Protein AF-A0A060C9B6-F1 (afdb_monomer)

Sequence (161 aa):
ALRENCPEARIVWAVHPAFSPVLPGKPYIDDVVYIDKKRLSSLTYWRELRRILYGYHFDLCLDLQGLAKSAVVAFNSGAEEKYGYWEMREGSFLISKGLAGPNKHGHVIERYLDTVRCLGGIVDAVEFPLPILTGKGTGIMDVWLLTDLSVIIWRWFRERA

Solvent-accessible surface area (backbone atoms only — not comparable to full-atom values): 9236 Å² total; per-residue (Å²): 79,70,48,76,70,36,75,82,41,51,31,33,39,37,29,34,70,92,55,54,75,62,51,52,41,72,91,70,32,76,47,76,44,76,46,62,76,84,46,71,85,37,68,70,47,47,54,50,47,25,60,64,34,45,76,68,60,27,46,36,25,41,31,70,60,23,29,47,73,38,28,53,52,54,62,30,30,61,31,76,42,41,30,18,29,52,76,44,33,75,66,12,52,82,62,23,50,50,35,74,34,97,35,62,90,53,56,68,69,48,26,54,51,20,37,44,44,71,72,73,40,70,76,91,69,92,81,80,66,61,53,86,77,89,68,97,72,90,73,82,80,64,89,68,66,84,78,60,53,44,31,43,37,31,26,70,81,65,79,85,124

Mean predicted aligned error: 6.97 Å

Nearest PDB structures (foldseek):
  8h2a-assembly1_B  TM=5.514E-01  e=2.347E+00  Formosa agariphila
  5jpi-assembly1_C  TM=5.128E-01  e=3.275E+00  Cryptosporidium parvum

Radius of gyration: 15.56 Å; Cα contacts (8 Å, |Δi|>4): 289; chains: 1; bounding box: 36×34×48 Å

Organism: NCBI:txid159268

Structure (mmCIF, N/CA/C/O backbone):
data_AF-A0A060C9B6-F1
#
_entry.id   AF-A0A060C9B6-F1
#
loop_
_atom_site.group_PDB
_atom_site.id
_atom_site.type_symbol
_atom_site.label_atom_id
_atom_site.label_alt_id
_atom_site.label_comp_id
_atom_site.label_asym_id
_atom_site.label_entity_id
_atom_site.label_seq_id
_atom_site.pdbx_PDB_ins_code
_atom_site.Cartn_x
_atom_site.Cartn_y
_atom_site.Cartn_z
_atom_site.occupancy
_atom_site.B_iso_or_equiv
_atom_site.auth_seq_id
_atom_site.auth_comp_id
_atom_site.auth_asym_id
_atom_site.auth_atom_id
_atom_site.pdbx_PDB_model_num
ATOM 1 N N . ALA A 1 1 ? -13.708 -4.622 -5.221 1.00 88.94 1 ALA A N 1
ATOM 2 C CA . ALA A 1 1 ? -13.307 -5.123 -3.884 1.00 88.94 1 ALA A CA 1
ATOM 3 C C . ALA A 1 1 ? -13.283 -4.057 -2.771 1.00 88.94 1 ALA A C 1
ATOM 5 O O . ALA A 1 1 ? -14.252 -3.990 -2.030 1.00 88.94 1 ALA A O 1
ATOM 6 N N . LEU A 1 2 ? -12.236 -3.226 -2.588 1.00 89.56 2 LEU A N 1
ATOM 7 C CA . LEU A 1 2 ? -12.172 -2.299 -1.426 1.00 89.56 2 LEU A CA 1
ATOM 8 C C . LEU A 1 2 ? -13.363 -1.332 -1.365 1.00 89.56 2 LEU A C 1
ATOM 10 O O . LEU A 1 2 ? -14.022 -1.235 -0.336 1.00 89.56 2 LEU A O 1
ATOM 14 N N . ARG A 1 3 ? -13.672 -0.669 -2.487 1.00 89.94 3 ARG A N 1
ATOM 15 C CA . ARG A 1 3 ? -14.809 0.256 -2.567 1.00 89.94 3 ARG A CA 1
ATOM 16 C C . ARG A 1 3 ? -16.159 -0.435 -2.340 1.00 89.94 3 ARG A C 1
ATOM 18 O O . ARG A 1 3 ? -17.021 0.154 -1.709 1.00 89.94 3 ARG A O 1
ATOM 25 N N . GLU A 1 4 ? -16.336 -1.666 -2.819 1.00 90.81 4 GLU A N 1
ATOM 26 C CA . GLU A 1 4 ? -17.568 -2.447 -2.594 1.00 90.81 4 GLU A CA 1
ATOM 27 C C . GLU A 1 4 ? -17.763 -2.793 -1.117 1.00 90.81 4 GLU A C 1
ATOM 29 O O . GLU A 1 4 ? -18.856 -2.632 -0.586 1.00 90.81 4 GLU A O 1
ATOM 34 N N . ASN A 1 5 ? -16.702 -3.247 -0.444 1.00 90.56 5 ASN A N 1
ATOM 35 C CA . ASN A 1 5 ? -16.776 -3.624 0.969 1.00 90.56 5 ASN A CA 1
ATOM 36 C C . ASN A 1 5 ? -16.916 -2.401 1.878 1.00 90.56 5 ASN A C 1
ATOM 38 O O . ASN A 1 5 ? -17.427 -2.508 2.993 1.00 90.56 5 ASN A O 1
ATOM 42 N N . CYS A 1 6 ? -16.413 -1.247 1.432 1.00 90.25 6 CYS A N 1
ATOM 43 C CA . CYS A 1 6 ? -16.332 -0.036 2.237 1.00 90.25 6 CYS A CA 1
ATOM 44 C C . CYS A 1 6 ? -16.646 1.204 1.384 1.00 90.25 6 CYS A C 1
ATOM 46 O O . CYS A 1 6 ? -15.733 1.959 1.043 1.00 90.25 6 CYS A O 1
ATOM 48 N N . PRO A 1 7 ? -17.922 1.452 1.037 1.00 90.75 7 PRO A N 1
ATOM 49 C CA . PRO A 1 7 ? -18.298 2.547 0.141 1.00 90.75 7 PRO A CA 1
ATOM 50 C C . PRO A 1 7 ? -17.887 3.935 0.639 1.00 90.75 7 PRO A C 1
ATOM 52 O O . PRO A 1 7 ? -17.507 4.773 -0.171 1.00 90.75 7 PRO A O 1
ATOM 55 N N . GLU A 1 8 ? -17.859 4.138 1.958 1.00 88.81 8 GLU A N 1
ATOM 56 C CA . GLU A 1 8 ? -17.508 5.413 2.607 1.00 88.81 8 GLU A CA 1
ATOM 57 C C . GLU A 1 8 ? -16.010 5.556 2.922 1.00 88.81 8 GLU A C 1
ATOM 59 O O . GLU A 1 8 ? -15.562 6.565 3.464 1.00 88.81 8 GLU A O 1
ATOM 64 N N . ALA A 1 9 ? -15.206 4.537 2.615 1.00 89.06 9 ALA A N 1
ATOM 65 C CA . ALA A 1 9 ? -13.767 4.560 2.827 1.00 89.06 9 ALA A CA 1
ATOM 66 C C . ALA A 1 9 ? -13.093 5.737 2.119 1.00 89.06 9 ALA A C 1
ATOM 68 O O . ALA A 1 9 ? -13.383 6.004 0.956 1.00 89.06 9 ALA A O 1
ATOM 69 N N . ARG A 1 10 ? -12.083 6.347 2.744 1.00 92.06 10 ARG A N 1
ATOM 70 C CA . ARG A 1 10 ? -11.140 7.178 1.985 1.00 92.06 10 ARG A CA 1
ATOM 71 C C . ARG A 1 10 ? -9.990 6.309 1.490 1.00 92.06 10 ARG A C 1
ATOM 73 O O . ARG A 1 10 ? -9.187 5.838 2.299 1.00 92.06 10 ARG A O 1
ATOM 80 N N . ILE A 1 11 ? -9.917 6.099 0.179 1.00 92.94 11 ILE A N 1
ATOM 81 C CA . ILE A 1 11 ? -8.905 5.267 -0.479 1.00 92.94 11 ILE A CA 1
ATOM 82 C C . ILE A 1 11 ? -7.862 6.177 -1.121 1.00 92.94 11 ILE A C 1
ATOM 84 O O . ILE A 1 11 ? -8.158 6.936 -2.044 1.00 92.94 11 ILE A O 1
ATOM 88 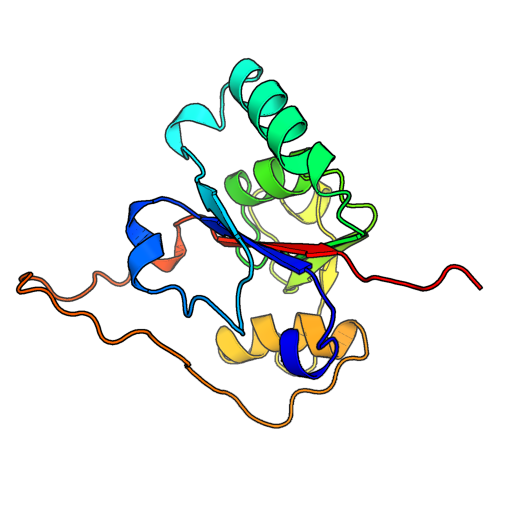N N . VAL A 1 12 ? -6.625 6.076 -0.641 1.00 94.38 12 VAL A N 1
ATOM 89 C CA . VAL A 1 12 ? -5.497 6.880 -1.107 1.00 94.38 12 VAL A CA 1
ATOM 90 C C . VAL A 1 12 ? -4.448 5.968 -1.714 1.00 94.38 12 VAL A C 1
ATOM 92 O O . VAL A 1 12 ? -3.997 5.011 -1.087 1.00 94.38 12 VAL A O 1
ATOM 95 N N . TRP A 1 13 ? -4.026 6.271 -2.935 1.00 94.00 13 TRP A N 1
ATOM 96 C CA . TRP A 1 13 ? -3.032 5.463 -3.628 1.00 94.00 13 TRP A CA 1
ATOM 97 C C . TRP A 1 13 ? -1.681 6.173 -3.663 1.00 94.00 13 TRP A C 1
ATOM 99 O O . TRP A 1 13 ? -1.538 7.232 -4.273 1.00 94.00 13 TRP A O 1
ATOM 109 N N . ALA A 1 14 ? -0.664 5.583 -3.036 1.00 93.19 14 ALA A N 1
ATOM 110 C CA . ALA A 1 14 ? 0.709 6.055 -3.137 1.00 93.19 14 ALA A CA 1
ATOM 111 C C . ALA A 1 14 ? 1.390 5.426 -4.362 1.00 93.19 14 ALA A C 1
ATOM 113 O O . ALA A 1 14 ? 1.538 4.203 -4.439 1.00 93.19 14 ALA A O 1
ATOM 114 N N . VAL A 1 15 ? 1.780 6.258 -5.333 1.00 90.62 15 VAL A N 1
ATOM 115 C CA . VAL A 1 15 ? 2.257 5.808 -6.650 1.00 90.62 15 VAL A CA 1
ATOM 116 C C . VAL A 1 15 ? 3.422 6.643 -7.166 1.00 90.62 15 VAL A C 1
ATOM 118 O O . VAL A 1 15 ? 3.546 7.829 -6.864 1.00 90.62 15 VAL A O 1
ATOM 121 N N . HIS A 1 16 ? 4.259 6.061 -8.018 1.00 88.44 16 HIS A N 1
ATOM 122 C CA . HIS A 1 16 ? 5.181 6.849 -8.832 1.00 88.44 16 HIS A CA 1
ATOM 123 C C . HIS A 1 16 ? 4.420 7.621 -9.941 1.00 88.44 16 HIS A C 1
ATOM 125 O O . HIS A 1 16 ? 3.582 7.016 -10.613 1.00 88.44 16 HIS A O 1
ATOM 131 N N . PRO A 1 17 ? 4.726 8.912 -10.211 1.00 87.12 17 PRO A N 1
ATOM 132 C CA . PRO A 1 17 ? 3.975 9.745 -11.164 1.00 87.12 17 PRO A CA 1
ATOM 133 C C . PRO A 1 17 ? 3.758 9.138 -12.554 1.00 87.12 17 PRO A C 1
ATOM 135 O O . PRO A 1 17 ? 2.704 9.326 -13.145 1.00 87.12 17 PRO A O 1
ATOM 138 N N . ALA A 1 18 ? 4.722 8.364 -13.062 1.00 84.12 18 ALA A N 1
ATOM 139 C CA . ALA A 1 18 ? 4.616 7.703 -14.369 1.00 84.12 18 ALA A CA 1
ATOM 140 C C . ALA A 1 18 ? 3.422 6.731 -14.500 1.00 84.12 18 ALA A C 1
ATOM 142 O O . ALA A 1 18 ? 3.017 6.422 -15.614 1.00 84.12 18 ALA A O 1
ATOM 143 N N . PHE A 1 19 ? 2.856 6.266 -13.383 1.00 82.19 19 PHE A N 1
ATOM 144 C CA . PHE A 1 19 ? 1.749 5.302 -13.346 1.00 82.19 19 PHE A CA 1
ATOM 145 C C . PHE A 1 19 ? 0.418 5.933 -12.955 1.00 82.19 19 PHE A C 1
ATOM 147 O O . PHE A 1 19 ? -0.603 5.255 -12.937 1.00 82.19 19 PHE A O 1
ATOM 154 N N . SER A 1 20 ? 0.396 7.230 -12.653 1.00 83.69 20 SER A N 1
ATOM 155 C CA . SER A 1 20 ? -0.857 7.917 -12.355 1.00 83.69 20 SER A CA 1
ATOM 156 C C . SER A 1 20 ? -1.882 7.878 -13.496 1.00 83.69 20 SER A C 1
ATOM 158 O O . SER A 1 20 ? -3.065 7.763 -13.176 1.00 83.69 20 SER A O 1
ATOM 160 N N . PRO A 1 21 ? -1.500 7.877 -14.798 1.00 86.75 21 PRO A N 1
ATOM 161 C CA . PRO A 1 21 ? -2.482 7.872 -15.881 1.00 86.75 21 PRO A CA 1
ATOM 162 C C . PRO A 1 21 ? -3.337 6.607 -15.962 1.00 86.75 21 PRO A C 1
ATOM 164 O O . PRO A 1 21 ? -4.404 6.661 -16.557 1.00 86.75 21 PRO A O 1
ATOM 167 N N . VAL A 1 22 ? -2.890 5.480 -15.394 1.00 84.38 22 VAL A N 1
ATOM 168 C CA . VAL A 1 22 ? -3.646 4.214 -15.417 1.00 84.38 22 VAL A CA 1
ATOM 169 C C . VAL A 1 22 ? -4.550 4.031 -14.194 1.00 84.38 22 VAL A C 1
ATOM 171 O O . VAL A 1 22 ? -5.271 3.039 -14.115 1.00 84.38 22 VAL A O 1
ATOM 174 N N . LEU A 1 23 ? -4.520 4.961 -13.232 1.00 85.56 23 LEU A N 1
ATOM 175 C CA . LEU A 1 23 ? -5.328 4.863 -12.020 1.00 85.56 23 LEU A CA 1
ATOM 176 C C . LEU A 1 23 ? -6.802 5.235 -12.300 1.00 85.56 23 LEU A C 1
ATOM 178 O O . LEU A 1 23 ? -7.049 6.284 -12.893 1.00 85.56 23 LEU A O 1
ATOM 182 N N . PRO A 1 24 ? -7.789 4.445 -11.826 1.00 83.69 24 PRO A N 1
ATOM 183 C CA . PRO A 1 24 ? -9.219 4.626 -12.138 1.00 83.69 24 PRO A CA 1
ATOM 184 C C . PRO A 1 24 ? -9.903 5.933 -11.696 1.00 83.69 24 PRO A C 1
ATOM 186 O O . PRO A 1 24 ? -11.070 6.139 -12.017 1.00 83.69 24 PRO A O 1
ATOM 189 N N . GLY A 1 25 ? -9.250 6.804 -10.922 1.00 87.81 25 GLY A N 1
ATOM 190 C CA . GLY A 1 25 ? -9.905 7.964 -10.301 1.00 87.81 25 GLY A CA 1
ATOM 191 C C . GLY A 1 25 ? -11.129 7.590 -9.443 1.00 87.81 25 GLY A C 1
ATOM 192 O O . GLY A 1 25 ? -11.247 6.464 -8.950 1.00 87.81 25 GLY A O 1
ATOM 193 N N . LYS A 1 26 ? -12.053 8.540 -9.248 1.00 89.06 26 LYS A N 1
ATOM 194 C CA . LYS A 1 26 ? -13.304 8.309 -8.503 1.00 89.06 26 LYS A CA 1
ATOM 195 C C . LYS A 1 26 ? -14.282 7.433 -9.309 1.00 89.06 26 LYS A C 1
ATOM 197 O O . LYS A 1 26 ? -14.389 7.638 -10.516 1.00 89.06 26 LYS A O 1
ATOM 202 N N . PRO A 1 27 ? -15.036 6.516 -8.664 1.00 90.44 27 PRO A N 1
ATOM 203 C CA . PRO A 1 27 ? -15.168 6.338 -7.211 1.00 90.44 27 PRO A CA 1
ATOM 204 C C . PRO A 1 27 ? -14.114 5.413 -6.572 1.00 90.44 27 PRO A C 1
ATOM 206 O O . PRO A 1 27 ? -14.118 5.236 -5.360 1.00 90.44 27 PRO A O 1
ATOM 209 N N . TYR A 1 28 ? -13.212 4.800 -7.336 1.00 89.00 28 TYR A N 1
ATOM 210 C CA . TYR A 1 28 ? -12.317 3.755 -6.820 1.00 89.00 28 TYR A CA 1
ATOM 211 C C . TYR A 1 28 ? -11.159 4.294 -5.969 1.00 89.00 28 TYR A C 1
ATOM 213 O O . TYR A 1 28 ? -10.756 3.642 -5.009 1.00 89.00 28 TYR A O 1
ATOM 221 N N . ILE A 1 29 ? -10.635 5.473 -6.311 1.00 90.81 29 ILE A N 1
ATOM 222 C CA . ILE A 1 29 ? -9.542 6.157 -5.612 1.00 90.81 29 ILE A CA 1
ATOM 223 C C . ILE A 1 29 ? -9.970 7.602 -5.345 1.00 90.81 29 ILE A C 1
ATOM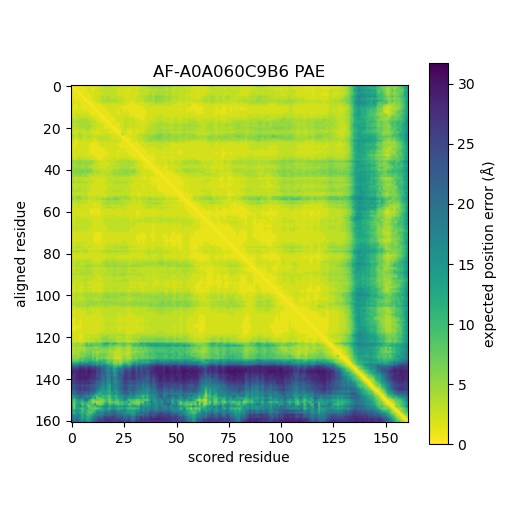 225 O O . ILE A 1 29 ? -10.391 8.307 -6.263 1.00 90.81 29 ILE A O 1
ATOM 229 N N . ASP A 1 30 ? -9.848 8.042 -4.094 1.00 93.06 30 ASP A N 1
ATOM 230 C CA . ASP A 1 30 ? -10.205 9.401 -3.679 1.00 93.06 30 ASP A CA 1
ATOM 231 C C . ASP A 1 30 ? -9.048 10.377 -3.875 1.00 93.06 30 ASP A C 1
ATOM 233 O O . ASP A 1 30 ? -9.261 11.486 -4.364 1.00 93.06 30 ASP A O 1
ATOM 237 N N . ASP A 1 31 ? -7.830 9.945 -3.533 1.00 93.06 31 ASP A N 1
ATOM 238 C CA . ASP A 1 31 ? -6.616 10.751 -3.633 1.00 93.06 31 ASP A CA 1
ATOM 239 C C . ASP A 1 31 ? -5.415 9.926 -4.107 1.00 93.06 31 ASP A C 1
ATOM 241 O O . ASP A 1 31 ? -5.326 8.713 -3.900 1.00 93.06 31 ASP A O 1
ATOM 245 N N . VAL A 1 32 ? -4.438 10.614 -4.695 1.00 92.94 32 VAL A N 1
ATOM 246 C CA . VAL A 1 32 ? -3.162 10.028 -5.115 1.00 92.94 32 VAL A CA 1
ATOM 247 C C . VAL A 1 32 ? -2.023 10.771 -4.430 1.00 92.94 32 VAL A C 1
ATOM 249 O O . VAL A 1 32 ? -1.946 11.998 -4.488 1.00 92.94 32 VAL A O 1
ATOM 252 N N . VAL A 1 33 ? -1.113 10.028 -3.802 1.00 93.25 33 VAL A N 1
ATOM 253 C CA . VAL A 1 33 ? 0.127 10.569 -3.234 1.00 93.25 33 VAL A CA 1
ATOM 254 C C . VAL A 1 33 ? 1.292 10.157 -4.120 1.00 93.25 33 VAL A C 1
ATOM 256 O O . VAL A 1 33 ? 1.561 8.974 -4.316 1.00 93.25 33 VAL A O 1
ATOM 259 N N . TYR A 1 34 ? 2.012 11.139 -4.650 1.00 93.00 34 TYR A N 1
ATOM 260 C CA . TYR A 1 34 ? 3.151 10.871 -5.516 1.00 93.00 34 TYR A CA 1
ATOM 261 C C . TYR A 1 34 ? 4.416 10.556 -4.725 1.00 93.00 34 TYR A C 1
ATOM 263 O O . TYR A 1 34 ? 4.841 11.328 -3.864 1.00 93.00 34 TYR A O 1
ATOM 271 N N . ILE A 1 35 ? 5.041 9.428 -5.059 1.00 92.00 35 ILE A N 1
ATOM 272 C CA . ILE A 1 35 ? 6.268 8.951 -4.426 1.00 92.00 35 ILE A CA 1
ATOM 273 C C . ILE A 1 35 ? 7.459 9.155 -5.360 1.00 92.00 35 ILE A C 1
ATOM 275 O O . ILE A 1 35 ? 7.521 8.606 -6.464 1.00 92.00 35 ILE A O 1
ATOM 279 N N . ASP A 1 36 ? 8.452 9.896 -4.878 1.00 91.12 36 ASP A N 1
ATOM 280 C CA . ASP A 1 36 ? 9.762 9.995 -5.503 1.00 91.12 36 ASP A CA 1
ATOM 281 C C . ASP A 1 36 ? 10.630 8.819 -5.046 1.00 91.12 36 ASP A C 1
ATOM 283 O O . ASP A 1 36 ? 11.277 8.833 -3.993 1.00 91.12 36 ASP A O 1
ATOM 287 N N . LYS A 1 37 ? 10.660 7.777 -5.881 1.00 86.25 37 LYS A N 1
ATOM 288 C CA . LYS A 1 37 ? 11.396 6.542 -5.597 1.00 86.25 37 LYS A CA 1
ATOM 289 C C . LYS A 1 37 ? 12.902 6.749 -5.415 1.00 86.25 37 LYS A C 1
ATOM 291 O O . LYS A 1 37 ? 13.532 5.947 -4.729 1.00 86.25 37 LYS A O 1
ATOM 296 N N . LYS A 1 38 ? 13.489 7.802 -6.002 1.00 89.06 38 LYS A N 1
ATOM 297 C CA . LYS A 1 38 ? 14.928 8.101 -5.884 1.00 89.06 38 LYS A CA 1
ATOM 298 C C . LYS A 1 38 ? 15.265 8.706 -4.525 1.00 89.06 38 LYS A C 1
ATOM 300 O O . LYS A 1 38 ? 16.380 8.539 -4.042 1.00 89.06 38 LYS A O 1
ATOM 305 N N . ARG A 1 39 ? 14.299 9.382 -3.900 1.00 93.38 39 ARG A N 1
ATOM 306 C CA . ARG A 1 39 ? 14.459 10.026 -2.591 1.00 93.38 39 ARG A CA 1
ATOM 307 C C . ARG A 1 39 ? 14.141 9.096 -1.419 1.00 93.38 39 ARG A C 1
ATOM 309 O O . ARG A 1 39 ? 14.371 9.487 -0.280 1.00 93.38 39 ARG A O 1
ATOM 316 N N . LEU A 1 40 ? 13.684 7.862 -1.654 1.00 90.75 40 LEU A N 1
ATOM 317 C CA . LEU A 1 40 ? 13.341 6.904 -0.588 1.00 90.75 40 LEU A CA 1
ATOM 318 C C . LEU A 1 40 ? 14.519 6.468 0.293 1.00 90.75 40 LEU A C 1
ATOM 320 O O . LEU A 1 40 ? 14.285 5.937 1.370 1.00 90.75 40 LEU A O 1
ATOM 324 N N . SER A 1 41 ? 15.769 6.706 -0.101 1.00 90.94 41 SER A N 1
ATOM 325 C CA . SER A 1 41 ? 16.933 6.513 0.778 1.00 90.94 41 SER A CA 1
ATOM 326 C C . SER A 1 41 ? 17.207 7.711 1.702 1.00 90.94 41 SER A C 1
ATOM 328 O O . SER A 1 41 ? 18.045 7.623 2.595 1.00 90.94 41 SER A O 1
ATOM 330 N N . SER A 1 42 ? 16.519 8.842 1.512 1.00 95.50 42 SER A N 1
ATOM 331 C CA . SER A 1 42 ? 16.743 10.079 2.263 1.00 95.50 42 SER A CA 1
ATOM 332 C C . SER A 1 42 ? 15.854 10.166 3.503 1.00 95.50 42 SER A C 1
ATOM 334 O O . SER A 1 42 ? 14.633 10.263 3.397 1.00 95.50 42 SER A O 1
ATOM 336 N N . LEU A 1 43 ? 16.461 10.264 4.690 1.00 94.38 43 LEU A N 1
ATOM 337 C CA . LEU A 1 43 ? 15.732 10.483 5.949 1.00 94.38 43 LEU A CA 1
ATOM 338 C C . LEU A 1 43 ? 14.908 11.780 5.947 1.00 94.38 43 LEU A C 1
ATOM 340 O O . LEU A 1 43 ? 13.832 11.837 6.541 1.00 94.38 43 LEU A O 1
ATOM 344 N N . THR A 1 44 ? 15.377 12.823 5.259 1.00 96.31 44 THR A N 1
ATOM 345 C CA . THR A 1 44 ? 14.613 14.068 5.096 1.00 96.31 44 THR A CA 1
ATOM 346 C C . THR A 1 44 ? 13.321 13.807 4.332 1.00 96.31 44 THR A C 1
ATOM 348 O O . THR A 1 44 ? 12.261 14.282 4.736 1.00 96.31 44 THR A O 1
ATOM 351 N N . TYR A 1 45 ? 13.389 12.988 3.279 1.00 95.50 45 TYR A N 1
ATOM 352 C CA . TYR A 1 45 ? 12.205 12.596 2.526 1.00 95.50 45 TYR A CA 1
ATOM 353 C C . TYR A 1 45 ? 11.267 11.698 3.339 1.00 95.50 45 TYR A C 1
ATOM 355 O O . TYR A 1 45 ? 10.056 11.832 3.228 1.00 95.50 45 TYR A O 1
ATOM 363 N N . TRP A 1 46 ? 11.785 10.849 4.230 1.00 95.56 46 TRP A N 1
ATOM 364 C CA . TRP A 1 46 ? 10.928 10.076 5.140 1.00 95.56 46 TRP A CA 1
ATOM 365 C C . TRP A 1 46 ? 10.110 10.987 6.056 1.00 95.56 46 TRP A C 1
ATOM 367 O O . TRP A 1 46 ? 8.921 10.759 6.252 1.00 95.56 46 TRP A O 1
ATOM 377 N N . ARG A 1 47 ? 10.725 12.048 6.593 1.00 94.75 47 ARG A N 1
ATOM 378 C CA . ARG A 1 47 ? 10.024 13.035 7.431 1.00 94.75 47 ARG A CA 1
ATOM 379 C C . ARG A 1 47 ? 8.968 13.805 6.638 1.00 94.75 47 ARG A C 1
ATOM 381 O O . ARG A 1 47 ? 7.890 14.061 7.169 1.00 94.75 47 ARG A O 1
ATOM 388 N N . GLU A 1 48 ? 9.269 14.150 5.388 1.00 94.88 48 GLU A N 1
ATOM 389 C CA . GLU A 1 48 ? 8.328 14.775 4.452 1.00 94.88 48 GLU A CA 1
ATOM 390 C C . GLU A 1 48 ? 7.134 13.851 4.172 1.00 94.88 48 GLU A C 1
ATOM 392 O O . GLU A 1 48 ? 5.994 14.241 4.418 1.00 94.88 48 GLU A O 1
ATOM 397 N N . LEU A 1 49 ? 7.398 12.604 3.765 1.00 93.06 49 LEU A N 1
ATOM 398 C CA . LEU A 1 49 ? 6.376 11.584 3.536 1.00 93.06 49 LEU A CA 1
ATOM 399 C C . LEU A 1 49 ? 5.515 11.366 4.772 1.00 93.06 49 LEU A C 1
ATOM 401 O O . LEU A 1 49 ? 4.294 11.392 4.674 1.00 93.06 49 LEU A O 1
ATOM 405 N N . ARG A 1 50 ? 6.134 11.214 5.945 1.00 94.06 50 ARG A N 1
ATOM 406 C CA . ARG A 1 50 ? 5.404 11.057 7.200 1.00 94.06 50 ARG A CA 1
ATOM 407 C C . ARG A 1 50 ? 4.486 12.241 7.455 1.00 94.06 50 ARG A C 1
ATOM 409 O O . ARG A 1 50 ? 3.334 12.037 7.800 1.00 94.06 50 ARG A O 1
ATOM 416 N N . ARG A 1 51 ? 4.955 13.475 7.262 1.00 93.56 51 ARG A N 1
ATOM 417 C CA . ARG A 1 51 ? 4.122 14.669 7.456 1.00 93.56 51 ARG A CA 1
ATOM 418 C C . ARG A 1 51 ? 2.929 14.701 6.497 1.00 93.56 51 ARG A C 1
ATOM 420 O O . ARG A 1 51 ? 1.839 15.063 6.925 1.00 93.56 51 ARG A O 1
ATOM 427 N N . ILE A 1 52 ? 3.136 14.327 5.234 1.00 91.44 52 ILE A N 1
ATOM 428 C CA . ILE A 1 52 ? 2.077 14.267 4.216 1.00 91.44 52 ILE A CA 1
ATOM 429 C C . ILE A 1 52 ? 1.052 13.186 4.574 1.00 91.44 52 ILE A C 1
ATOM 431 O O . ILE A 1 52 ? -0.146 13.450 4.590 1.00 91.44 52 ILE A O 1
ATOM 435 N N . LEU A 1 53 ? 1.520 11.975 4.879 1.00 91.31 53 LEU A N 1
ATOM 436 C CA . LEU A 1 53 ? 0.661 10.812 5.081 1.00 91.31 53 LEU A CA 1
ATOM 437 C C . LEU A 1 53 ? -0.052 10.828 6.439 1.00 91.31 53 LEU A C 1
ATOM 439 O O . LEU A 1 53 ? -1.207 10.422 6.523 1.00 91.31 53 LEU A O 1
ATOM 443 N N . TYR A 1 54 ? 0.577 11.368 7.485 1.00 87.25 54 TYR A N 1
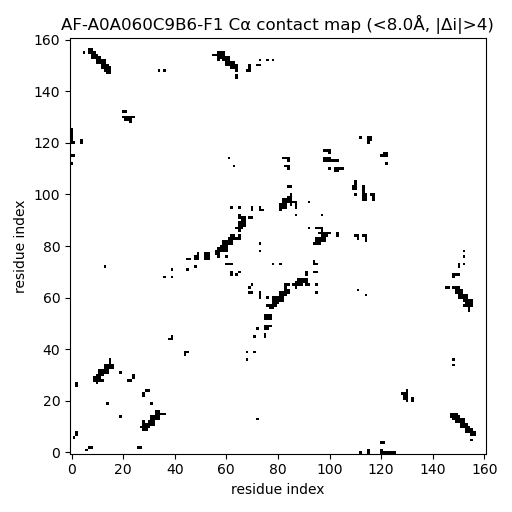ATOM 444 C CA . TYR A 1 54 ? -0.013 11.412 8.826 1.00 87.25 54 TYR A CA 1
ATOM 445 C C . TYR A 1 54 ? -1.300 12.247 8.885 1.00 87.25 54 TYR A C 1
ATOM 447 O O . TYR A 1 54 ? -2.188 11.943 9.677 1.00 87.25 54 TYR A O 1
ATOM 455 N N . GLY A 1 55 ? -1.444 13.257 8.018 1.00 85.44 55 GLY A N 1
ATOM 456 C CA . GLY A 1 55 ? -2.659 14.078 7.938 1.00 85.44 55 GLY A CA 1
ATOM 457 C C . GLY A 1 55 ? -3.900 13.324 7.446 1.00 85.44 55 GLY A C 1
ATOM 458 O O . GLY A 1 55 ? -5.018 13.800 7.630 1.00 85.44 55 GLY A O 1
ATOM 459 N N . TYR A 1 56 ? -3.731 12.147 6.841 1.00 87.31 56 TYR A N 1
ATOM 460 C CA . TYR A 1 56 ? -4.859 11.324 6.411 1.00 87.31 56 TYR A CA 1
ATOM 461 C C . TYR A 1 56 ? -5.465 10.512 7.554 1.00 87.31 56 TYR A C 1
ATOM 463 O O . TYR A 1 56 ? -6.659 10.214 7.493 1.00 87.31 56 TYR A O 1
ATOM 471 N N . HIS A 1 57 ? -4.685 10.213 8.601 1.00 89.25 57 HIS A N 1
ATOM 472 C CA . HIS A 1 57 ? -5.074 9.335 9.710 1.00 89.25 57 HIS A CA 1
ATOM 473 C C . HIS A 1 57 ? -5.570 7.972 9.218 1.00 89.25 57 HIS A C 1
ATOM 475 O O . HIS A 1 57 ? -6.727 7.616 9.412 1.00 89.25 57 HIS A O 1
ATOM 481 N N . PHE A 1 58 ? -4.705 7.249 8.512 1.00 90.44 58 PHE A N 1
ATOM 482 C CA . PHE A 1 58 ? -5.026 5.927 7.989 1.00 90.44 58 PHE A CA 1
ATOM 483 C C . PHE A 1 58 ? -5.203 4.903 9.110 1.00 90.44 58 PHE A C 1
ATOM 485 O O . PHE A 1 58 ? -4.422 4.888 10.057 1.00 90.44 58 PHE A O 1
ATOM 492 N N . ASP A 1 59 ? -6.177 4.012 8.962 1.00 92.56 59 ASP A N 1
ATOM 493 C CA . ASP A 1 59 ? -6.350 2.869 9.866 1.00 92.56 59 ASP A CA 1
ATOM 494 C C . ASP A 1 59 ? -5.605 1.645 9.316 1.00 92.56 59 ASP A C 1
ATOM 496 O O . ASP A 1 59 ? -5.009 0.879 10.074 1.00 92.56 59 ASP A O 1
ATOM 500 N N . LEU A 1 60 ? -5.569 1.509 7.983 1.00 93.81 60 LEU A N 1
ATOM 501 C CA . LEU A 1 60 ? -4.986 0.381 7.267 1.00 93.81 60 LEU A CA 1
ATOM 502 C C . LEU A 1 60 ? -4.033 0.831 6.154 1.00 93.81 60 LEU A C 1
ATOM 504 O O . LEU A 1 60 ? -4.305 1.755 5.391 1.00 93.81 60 LEU A O 1
ATOM 508 N N . CYS A 1 61 ? -2.945 0.094 5.977 1.00 95.50 61 CYS A N 1
ATOM 509 C CA . CYS A 1 61 ? -2.102 0.161 4.792 1.00 95.50 61 CYS A CA 1
ATOM 510 C C . CYS A 1 61 ? -1.978 -1.229 4.156 1.00 95.50 61 CYS A C 1
ATOM 512 O O . CYS A 1 61 ? -1.588 -2.186 4.823 1.00 95.50 61 CYS A O 1
ATOM 514 N N . LEU A 1 62 ? -2.263 -1.322 2.857 1.00 94.50 62 LEU A N 1
ATOM 515 C CA . LEU A 1 62 ? -2.045 -2.497 2.018 1.00 94.50 62 LEU A CA 1
ATOM 516 C C . LEU A 1 62 ? -0.818 -2.278 1.119 1.00 94.50 62 LEU A C 1
ATOM 518 O O . LEU A 1 62 ? -0.867 -1.615 0.080 1.00 94.50 62 LEU A O 1
ATOM 522 N N . ASP A 1 63 ? 0.301 -2.864 1.530 1.00 94.31 63 ASP A N 1
ATOM 523 C CA . ASP A 1 63 ? 1.533 -2.968 0.756 1.00 94.31 63 ASP A CA 1
ATOM 524 C C . ASP A 1 63 ? 1.445 -4.168 -0.197 1.00 94.31 63 ASP A C 1
ATOM 526 O O . ASP A 1 63 ? 1.859 -5.286 0.115 1.00 94.31 63 ASP A O 1
ATOM 530 N N . LEU A 1 64 ? 0.857 -3.933 -1.371 1.00 90.56 64 LEU A N 1
ATOM 531 C CA . LEU A 1 64 ? 0.691 -4.957 -2.405 1.00 90.56 64 LEU A CA 1
ATOM 532 C C . LEU A 1 64 ? 1.954 -5.186 -3.237 1.00 90.56 64 LEU A C 1
ATOM 534 O O . LEU A 1 64 ? 1.983 -6.104 -4.047 1.00 90.56 64 LEU A O 1
ATOM 538 N N . GLN A 1 65 ? 2.998 -4.380 -3.053 1.00 90.06 65 GLN A N 1
ATOM 539 C CA . GLN A 1 65 ? 4.268 -4.590 -3.736 1.00 90.06 65 GLN A CA 1
ATOM 540 C C . GLN A 1 65 ? 5.163 -5.550 -2.942 1.00 90.06 65 GLN A C 1
ATOM 542 O O . GLN A 1 65 ? 5.793 -6.432 -3.525 1.00 90.06 65 GLN A O 1
ATOM 547 N N . GLY A 1 66 ? 5.199 -5.396 -1.615 1.00 91.06 66 GLY A N 1
ATOM 548 C CA . GLY A 1 66 ? 5.976 -6.255 -0.725 1.00 91.06 66 GLY A CA 1
ATOM 549 C C . GLY A 1 66 ? 7.487 -6.135 -0.930 1.00 91.06 66 GLY A C 1
ATOM 550 O O . GLY A 1 66 ? 8.188 -7.141 -0.872 1.00 91.06 66 GLY A O 1
ATOM 551 N N . LEU A 1 67 ? 8.008 -4.930 -1.186 1.00 92.88 67 LEU A N 1
ATOM 552 C CA . LEU A 1 67 ? 9.441 -4.661 -1.378 1.00 92.88 67 LEU A CA 1
ATOM 553 C C . LEU A 1 67 ? 9.951 -3.614 -0.380 1.00 92.88 67 LEU A C 1
ATOM 555 O O . LEU A 1 67 ? 9.173 -2.930 0.283 1.00 92.88 67 LEU A O 1
ATOM 559 N N . ALA A 1 68 ? 11.271 -3.432 -0.278 1.00 93.25 68 ALA A N 1
ATOM 560 C CA . ALA A 1 68 ? 11.849 -2.501 0.697 1.00 93.25 68 ALA A CA 1
ATOM 561 C C . ALA A 1 68 ? 11.340 -1.068 0.483 1.00 93.25 68 ALA A C 1
ATOM 563 O O . ALA A 1 68 ? 11.030 -0.347 1.430 1.00 93.25 68 ALA A O 1
ATOM 564 N N . LYS A 1 69 ? 11.211 -0.656 -0.784 1.00 91.81 69 LYS A N 1
ATOM 565 C CA . LYS A 1 69 ? 10.746 0.686 -1.152 1.00 91.81 69 LYS A CA 1
ATOM 566 C C . LYS A 1 69 ? 9.300 0.933 -0.711 1.00 91.81 69 LYS A C 1
ATOM 568 O O . LYS A 1 69 ? 9.007 2.015 -0.206 1.00 91.81 69 LYS A O 1
ATOM 573 N N . SER A 1 70 ? 8.408 -0.043 -0.888 1.00 92.12 70 SER A N 1
ATOM 574 C CA . SER A 1 70 ? 7.008 0.091 -0.477 1.00 92.12 70 SER A CA 1
ATOM 575 C C . SER A 1 70 ? 6.865 0.026 1.037 1.00 92.12 70 SER A C 1
ATOM 577 O O . SER A 1 70 ? 6.105 0.807 1.604 1.00 92.12 70 SER A O 1
ATOM 579 N N . ALA A 1 71 ? 7.699 -0.7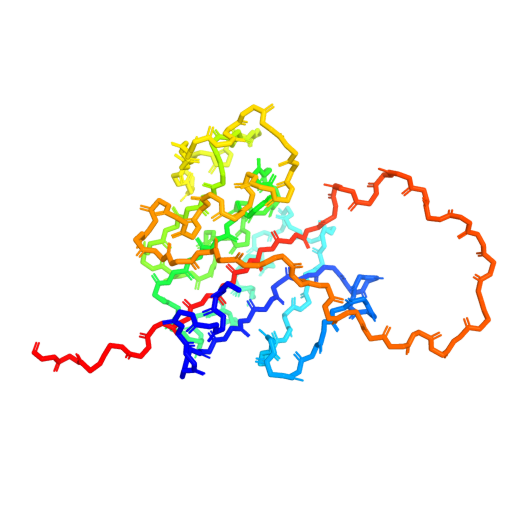72 1.704 1.00 94.19 71 ALA A N 1
ATOM 580 C CA . ALA A 1 71 ? 7.769 -0.824 3.157 1.00 94.19 71 ALA A CA 1
ATOM 581 C C . ALA A 1 71 ? 8.146 0.533 3.778 1.00 94.19 71 ALA A C 1
ATOM 583 O O . ALA A 1 71 ? 7.590 0.910 4.806 1.00 94.19 71 ALA A O 1
ATOM 584 N N . VAL A 1 72 ? 9.022 1.323 3.142 1.00 94.81 72 VAL A N 1
ATOM 585 C CA . VAL A 1 72 ? 9.313 2.702 3.584 1.00 94.81 72 VAL A CA 1
ATOM 586 C C . VAL A 1 72 ? 8.063 3.583 3.535 1.00 94.81 72 VAL A C 1
ATOM 588 O O . VAL A 1 72 ? 7.813 4.357 4.463 1.00 94.81 72 VAL A O 1
ATOM 591 N N . VAL A 1 73 ? 7.265 3.474 2.472 1.00 94.69 73 VAL A N 1
ATOM 592 C CA . VAL A 1 73 ? 6.012 4.230 2.331 1.00 94.69 73 VAL A CA 1
ATOM 593 C C . VAL A 1 73 ? 4.991 3.758 3.369 1.00 94.69 73 VAL A C 1
ATOM 595 O O . VAL A 1 73 ? 4.441 4.584 4.094 1.00 94.69 73 VAL A O 1
ATOM 598 N N . ALA A 1 74 ? 4.808 2.443 3.518 1.00 94.62 74 ALA A N 1
ATOM 599 C CA . ALA A 1 74 ? 3.916 1.845 4.508 1.00 94.62 74 ALA A CA 1
ATOM 600 C C . ALA A 1 74 ? 4.300 2.239 5.943 1.00 94.62 74 ALA A C 1
ATOM 602 O O . ALA A 1 74 ? 3.439 2.626 6.729 1.00 94.62 74 ALA A O 1
ATOM 603 N N . PHE A 1 75 ? 5.591 2.241 6.280 1.00 95.19 75 PHE A N 1
ATOM 604 C CA . PHE A 1 75 ? 6.083 2.675 7.588 1.00 95.19 75 PHE A CA 1
ATOM 605 C C . PHE A 1 75 ? 5.797 4.158 7.859 1.00 95.19 75 PHE A C 1
ATOM 607 O O . PHE A 1 75 ? 5.418 4.532 8.969 1.00 95.19 75 PHE A O 1
ATOM 614 N N . ASN A 1 76 ? 5.968 5.018 6.851 1.00 94.75 76 ASN A N 1
ATOM 615 C CA . ASN A 1 76 ? 5.701 6.449 6.986 1.00 94.75 76 ASN A CA 1
ATOM 616 C C . ASN A 1 76 ? 4.217 6.811 6.855 1.00 94.75 76 ASN A C 1
ATOM 618 O O . ASN A 1 76 ? 3.865 7.941 7.185 1.00 94.75 76 ASN A O 1
ATOM 622 N N . SER A 1 77 ? 3.353 5.874 6.448 1.00 93.62 77 SER A N 1
ATOM 623 C CA . SER A 1 77 ? 1.90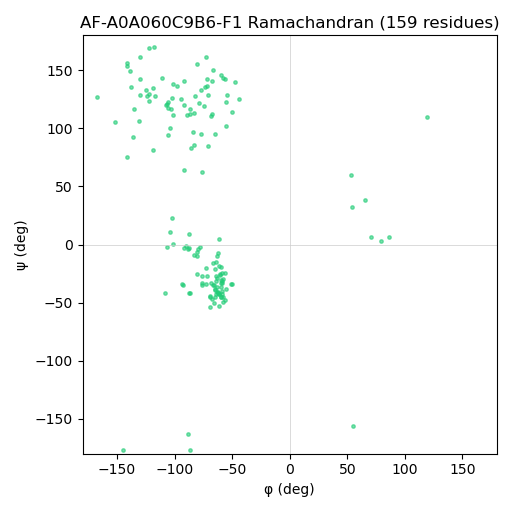3 6.094 6.386 1.00 93.62 77 SER A CA 1
ATOM 624 C C . SER A 1 77 ? 1.294 6.440 7.745 1.00 93.62 77 SER A C 1
ATOM 626 O O . SER A 1 77 ? 0.307 7.165 7.813 1.00 93.62 77 SER A O 1
ATOM 628 N N . GLY A 1 78 ? 1.886 5.927 8.828 1.00 91.38 78 GLY A N 1
ATOM 629 C CA . GLY A 1 78 ? 1.323 6.043 10.169 1.00 91.38 78 GLY A CA 1
ATOM 630 C C . GLY A 1 78 ? 0.067 5.197 10.391 1.00 91.38 78 GLY A C 1
ATOM 631 O O . GLY A 1 78 ? -0.517 5.319 11.461 1.00 91.38 78 GLY A O 1
ATOM 632 N N . ALA A 1 79 ? -0.328 4.348 9.431 1.00 93.25 79 ALA A N 1
ATOM 633 C CA . ALA A 1 79 ? -1.448 3.429 9.606 1.00 93.25 79 ALA A CA 1
ATOM 634 C C . ALA A 1 79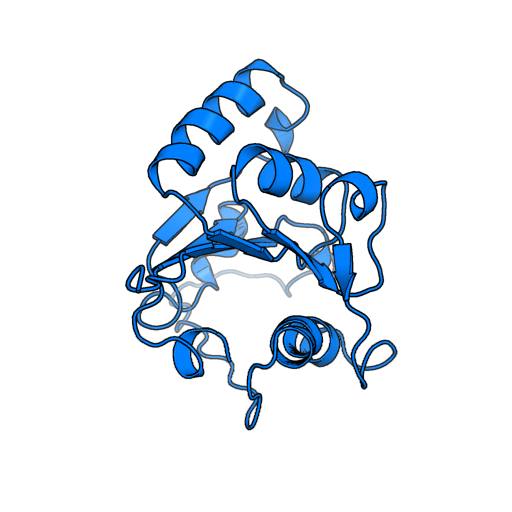 ? -1.213 2.510 10.807 1.00 93.25 79 ALA A C 1
ATOM 636 O O . ALA A 1 79 ? -0.073 2.091 11.029 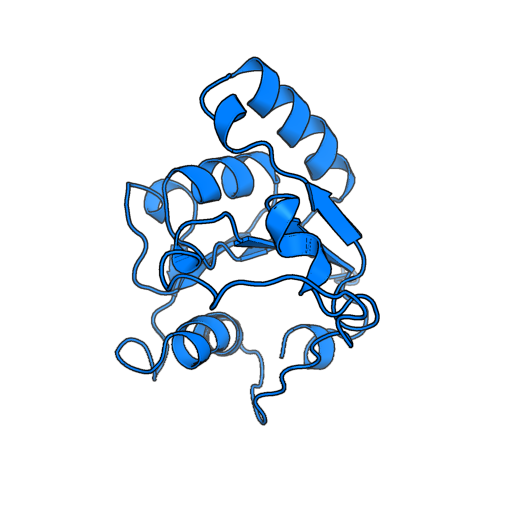1.00 93.25 79 ALA A O 1
ATOM 637 N N . GLU A 1 80 ? -2.255 2.177 11.566 1.00 91.06 80 GLU A N 1
ATOM 638 C CA . GLU A 1 80 ? -2.149 1.259 12.706 1.00 91.06 80 GLU A CA 1
ATOM 639 C C . GLU A 1 80 ? -1.865 -0.160 12.204 1.00 91.06 80 GLU A C 1
ATOM 641 O O . GLU A 1 80 ? -0.819 -0.748 12.506 1.00 91.06 80 GLU A O 1
ATOM 646 N N . GLU A 1 81 ? -2.706 -0.646 11.295 1.00 94.56 81 GLU A N 1
ATOM 647 C CA . GLU A 1 81 ? -2.578 -1.961 10.689 1.00 94.56 81 GLU A CA 1
ATOM 648 C C . GLU A 1 81 ? -1.892 -1.888 9.316 1.00 94.56 81 GLU A C 1
ATOM 650 O O . GLU A 1 81 ? -2.158 -1.011 8.492 1.00 94.56 81 GLU A O 1
ATOM 655 N N . LYS A 1 82 ? -0.958 -2.810 9.063 1.00 96.31 82 LYS A N 1
ATOM 656 C CA . LYS A 1 82 ? -0.147 -2.863 7.839 1.00 96.31 82 LYS A CA 1
ATOM 657 C C . LYS A 1 82 ? -0.083 -4.300 7.340 1.00 96.31 82 LYS A C 1
ATOM 659 O O . LYS A 1 82 ? 0.479 -5.163 8.018 1.00 96.31 82 LYS A O 1
ATOM 664 N N . TYR A 1 83 ? -0.624 -4.548 6.153 1.00 96.06 83 TYR A N 1
ATOM 665 C CA . TYR A 1 83 ? -0.650 -5.872 5.537 1.00 96.06 83 TYR A CA 1
ATOM 666 C C . TYR A 1 83 ? -0.153 -5.836 4.101 1.00 96.06 83 TYR A C 1
ATOM 668 O O . TYR A 1 83 ? -0.128 -4.792 3.461 1.00 96.06 83 TYR A O 1
ATOM 676 N N . GLY A 1 84 ? 0.218 -6.998 3.591 1.00 93.25 84 GLY A N 1
ATOM 677 C CA . GLY A 1 84 ? 0.451 -7.239 2.173 1.00 93.25 84 GLY A CA 1
ATOM 678 C C . GLY A 1 84 ? 0.020 -8.655 1.817 1.00 93.25 84 GLY A C 1
ATOM 679 O O . GLY A 1 84 ? -0.486 -9.389 2.667 1.00 93.25 84 GLY A O 1
ATOM 680 N N . TYR A 1 85 ? 0.218 -9.068 0.571 1.00 92.00 85 TYR A N 1
ATOM 681 C CA . TYR A 1 85 ? 0.061 -10.479 0.207 1.00 92.00 85 TYR A CA 1
ATOM 682 C C . TYR A 1 85 ? 1.239 -11.300 0.763 1.00 92.00 85 TYR A C 1
ATOM 684 O O . TYR A 1 85 ? 2.267 -10.754 1.145 1.00 92.00 85 TYR A O 1
ATOM 692 N N . TRP A 1 86 ? 1.097 -12.622 0.861 1.00 92.50 86 TRP A N 1
ATOM 693 C CA . TRP A 1 86 ? 2.027 -13.470 1.626 1.00 92.50 86 TRP A CA 1
ATOM 694 C C . TRP A 1 86 ? 3.513 -13.391 1.231 1.00 92.50 86 TRP A C 1
ATOM 696 O O . TRP A 1 86 ? 4.369 -13.702 2.055 1.00 92.50 86 TRP A O 1
ATOM 706 N N . GLU A 1 87 ? 3.839 -13.010 -0.006 1.00 92.75 87 GLU A N 1
ATOM 707 C CA . GLU A 1 87 ? 5.219 -12.995 -0.510 1.00 92.75 87 GLU A CA 1
ATOM 708 C C . GLU A 1 87 ? 5.862 -11.625 -0.283 1.00 92.75 87 GLU A C 1
ATOM 710 O O . GLU A 1 87 ? 6.227 -10.903 -1.208 1.00 92.75 87 GLU A O 1
ATOM 715 N N . MET A 1 88 ? 6.004 -11.277 0.993 1.00 94.25 88 MET A N 1
ATOM 716 C CA . MET A 1 88 ? 6.712 -10.079 1.431 1.00 94.25 88 MET A CA 1
ATOM 717 C C . MET A 1 88 ? 8.224 -10.295 1.284 1.00 94.25 88 MET A C 1
ATOM 719 O O . MET A 1 88 ? 8.805 -11.190 1.900 1.00 94.25 88 MET A O 1
ATOM 723 N N . ARG A 1 89 ? 8.880 -9.479 0.460 1.00 93.38 89 ARG A N 1
ATOM 724 C CA . ARG A 1 89 ? 10.291 -9.605 0.064 1.00 93.38 89 ARG A CA 1
ATOM 725 C C . ARG A 1 89 ? 11.109 -8.392 0.505 1.00 93.38 89 ARG A C 1
ATOM 727 O O . ARG A 1 89 ? 10.573 -7.394 0.979 1.00 93.38 89 ARG A O 1
ATOM 734 N N . GLU A 1 90 ? 12.432 -8.492 0.391 1.00 94.44 90 GLU A N 1
ATOM 735 C CA . GLU A 1 90 ? 13.370 -7.394 0.695 1.00 94.44 90 GLU A CA 1
ATOM 736 C C . GLU A 1 90 ? 13.198 -6.782 2.104 1.00 94.44 90 GLU A C 1
ATOM 738 O O . GLU A 1 90 ? 13.395 -5.588 2.309 1.00 94.44 90 GLU A O 1
ATOM 743 N N . GLY A 1 91 ? 12.794 -7.588 3.092 1.00 94.19 91 GLY A N 1
ATOM 744 C CA . GLY A 1 91 ? 12.582 -7.113 4.466 1.00 94.19 91 GLY A CA 1
ATOM 745 C C . GLY A 1 91 ? 11.260 -6.377 4.704 1.00 94.19 91 GLY A C 1
ATOM 746 O O . GLY A 1 91 ? 11.009 -5.949 5.827 1.00 94.19 91 GLY A O 1
ATOM 747 N N . SER A 1 92 ? 10.379 -6.264 3.704 1.00 94.31 92 SER A N 1
ATOM 748 C CA . SER A 1 92 ? 9.061 -5.622 3.858 1.00 94.31 92 SER A CA 1
ATOM 749 C C . SER A 1 92 ? 8.169 -6.283 4.917 1.00 94.31 92 SER A C 1
ATOM 751 O O . SER A 1 92 ? 7.353 -5.607 5.544 1.00 94.31 92 SER A O 1
ATOM 753 N N . PHE A 1 93 ? 8.393 -7.570 5.205 1.00 96.00 93 PHE A N 1
ATOM 754 C CA . PHE A 1 93 ? 7.723 -8.314 6.278 1.00 96.00 93 PHE A CA 1
ATOM 755 C C . PHE A 1 93 ? 7.979 -7.748 7.686 1.00 96.00 93 PHE A C 1
ATOM 757 O O . PHE A 1 93 ? 7.233 -8.056 8.611 1.00 96.00 93 PHE A O 1
ATOM 764 N N . LEU A 1 94 ? 9.024 -6.929 7.865 1.00 97.06 94 LEU A N 1
ATOM 765 C CA . LEU A 1 94 ? 9.295 -6.235 9.128 1.00 97.06 94 LEU A CA 1
ATOM 766 C C . LEU A 1 94 ? 8.313 -5.083 9.382 1.00 97.06 94 LEU A C 1
ATOM 768 O O . LEU A 1 94 ? 8.176 -4.637 10.518 1.00 97.06 94 LEU A O 1
ATOM 772 N N . ILE A 1 95 ? 7.660 -4.584 8.328 1.00 96.81 95 ILE A N 1
ATOM 773 C CA . ILE A 1 95 ? 6.738 -3.444 8.383 1.00 96.81 95 ILE A CA 1
ATOM 774 C C . ILE A 1 95 ? 5.285 -3.885 8.208 1.00 96.81 95 ILE A C 1
ATOM 776 O O . ILE A 1 95 ? 4.405 -3.384 8.910 1.00 96.81 95 ILE A O 1
ATOM 780 N N . SER A 1 96 ? 5.043 -4.807 7.277 1.00 96.12 96 SER A N 1
ATOM 781 C CA . SER A 1 96 ? 3.709 -5.241 6.870 1.00 96.12 96 SER A CA 1
ATOM 782 C C . SER A 1 96 ? 3.578 -6.755 7.009 1.00 96.12 96 SER A C 1
ATOM 784 O O . SER A 1 96 ? 4.430 -7.511 6.543 1.00 96.12 96 SER A O 1
ATOM 786 N N . LYS A 1 97 ? 2.486 -7.220 7.619 1.00 97.44 97 LYS A N 1
ATOM 787 C CA . LYS A 1 97 ? 2.215 -8.653 7.770 1.00 97.44 97 LYS A CA 1
ATOM 788 C C . LYS A 1 97 ? 1.673 -9.233 6.458 1.00 97.44 97 LYS A C 1
ATOM 790 O O . LYS A 1 97 ? 0.628 -8.808 5.972 1.00 97.44 97 LYS A O 1
ATOM 795 N N . GLY A 1 98 ? 2.360 -10.231 5.906 1.00 96.62 98 GLY A N 1
ATOM 796 C CA . GLY A 1 98 ? 1.904 -10.950 4.713 1.00 96.62 98 GLY A CA 1
ATOM 797 C C . GLY A 1 98 ? 0.692 -11.842 5.002 1.00 96.62 98 GLY A C 1
ATOM 798 O O . GLY A 1 98 ? 0.718 -12.652 5.930 1.00 96.62 98 GLY A O 1
ATOM 799 N N . LEU A 1 99 ? -0.359 -11.712 4.196 1.00 96.19 99 LEU A N 1
ATOM 800 C CA . LEU A 1 99 ? -1.598 -12.483 4.286 1.00 96.19 99 LEU A CA 1
ATOM 801 C C . LEU A 1 99 ? -1.622 -13.584 3.220 1.00 96.19 99 LEU A C 1
ATOM 803 O O . LEU A 1 99 ? -1.444 -13.325 2.027 1.00 96.19 99 LEU A O 1
ATOM 807 N N . ALA A 1 100 ? -1.832 -14.825 3.658 1.00 95.88 100 ALA A N 1
ATOM 808 C CA . ALA A 1 100 ? -1.872 -16.005 2.800 1.00 95.88 100 ALA A CA 1
ATOM 809 C C . ALA A 1 100 ? -3.313 -16.487 2.618 1.00 95.88 100 ALA A C 1
ATOM 811 O O . ALA A 1 100 ? -3.821 -17.249 3.437 1.00 95.88 100 ALA A O 1
ATOM 812 N N . GLY A 1 101 ? -3.952 -16.037 1.539 1.00 93.88 101 GLY A N 1
ATOM 813 C CA . GLY A 1 101 ? -5.288 -16.485 1.163 1.00 93.88 101 GLY A CA 1
ATOM 814 C C . GLY A 1 101 ? -5.296 -17.759 0.305 1.00 93.88 101 GLY A C 1
ATOM 815 O O . GLY A 1 101 ? -4.242 -18.356 0.040 1.00 93.88 101 GLY A O 1
ATOM 816 N N . PRO A 1 102 ? -6.492 -18.188 -0.139 1.00 94.31 102 PRO A N 1
ATOM 817 C CA . PRO A 1 102 ? -6.688 -19.409 -0.926 1.00 94.31 102 PRO A CA 1
ATOM 818 C C . PRO A 1 102 ? -5.893 -19.442 -2.238 1.00 94.31 102 PRO A C 1
ATOM 820 O O . PRO A 1 102 ? -5.480 -20.507 -2.691 1.00 94.31 102 PRO A O 1
ATOM 823 N N . ASN A 1 103 ? -5.630 -18.276 -2.824 1.00 94.25 103 ASN A N 1
ATOM 824 C CA . ASN A 1 103 ? -4.979 -18.106 -4.115 1.00 94.25 103 ASN A CA 1
ATOM 825 C C . ASN A 1 103 ? -3.509 -17.703 -3.976 1.00 94.25 103 ASN A C 1
ATOM 827 O O . ASN A 1 103 ? -2.930 -17.157 -4.914 1.00 94.25 103 ASN A O 1
ATOM 831 N N . LYS A 1 104 ? -2.861 -17.983 -2.837 1.00 93.56 104 LYS A N 1
ATOM 832 C CA . LYS A 1 104 ? -1.462 -17.598 -2.588 1.00 93.56 104 LYS A CA 1
ATOM 833 C C . LYS A 1 104 ? -0.489 -17.995 -3.716 1.00 93.56 104 LYS A C 1
ATOM 835 O O . LYS A 1 104 ? 0.435 -17.243 -4.004 1.00 93.56 104 LYS A O 1
ATOM 840 N N . HIS A 1 105 ? -0.700 -19.116 -4.404 1.00 93.25 105 HIS A N 1
ATOM 841 C CA . HIS A 1 105 ? 0.131 -19.546 -5.545 1.00 93.25 105 HIS A CA 1
ATOM 842 C C . HIS A 1 105 ? -0.533 -19.318 -6.913 1.00 93.25 105 HIS A C 1
ATOM 844 O O . HIS A 1 105 ? -0.059 -19.828 -7.923 1.00 93.25 105 HIS A O 1
ATOM 850 N N . GLY A 1 106 ? -1.642 -18.582 -6.938 1.00 90.81 106 GLY A N 1
ATOM 851 C CA . GLY A 1 106 ? -2.389 -18.242 -8.139 1.00 90.81 106 GLY A CA 1
ATOM 852 C C . GLY A 1 106 ? -1.897 -16.960 -8.808 1.00 90.81 106 GLY A C 1
ATOM 853 O O . GLY A 1 106 ? -0.803 -16.453 -8.547 1.00 90.81 106 GLY A O 1
ATOM 854 N N . HIS A 1 107 ? -2.747 -16.425 -9.682 1.00 89.75 107 HIS A N 1
ATOM 855 C CA . HIS A 1 107 ? -2.475 -15.191 -10.409 1.00 89.75 107 HIS A CA 1
ATOM 856 C C . HIS A 1 107 ? -2.261 -14.005 -9.454 1.00 89.75 107 HIS A C 1
ATOM 858 O O . HIS A 1 107 ? -2.923 -13.904 -8.423 1.00 89.75 107 HIS A O 1
ATOM 864 N N . VAL A 1 108 ? -1.377 -13.064 -9.806 1.00 87.88 108 VAL A N 1
ATOM 865 C CA . VAL A 1 108 ? -1.033 -11.917 -8.940 1.00 87.88 108 VAL A CA 1
ATOM 866 C C . VAL A 1 108 ? -2.253 -11.090 -8.521 1.00 87.88 108 VAL A C 1
ATOM 868 O O . VAL A 1 108 ? -2.361 -10.696 -7.365 1.00 87.88 108 VAL A O 1
ATOM 871 N N . ILE A 1 109 ? -3.217 -10.909 -9.428 1.00 89.06 109 ILE A N 1
ATOM 872 C CA . ILE A 1 109 ? -4.481 -10.221 -9.129 1.00 89.06 109 ILE A CA 1
ATOM 873 C C . ILE A 1 109 ? -5.243 -10.941 -8.009 1.00 89.06 109 ILE A C 1
ATOM 875 O O . ILE A 1 109 ? -5.667 -10.299 -7.055 1.00 89.06 109 ILE A O 1
ATOM 879 N N . GLU A 1 110 ? -5.349 -12.270 -8.064 1.00 92.25 110 GLU A N 1
ATOM 880 C CA . GLU A 1 110 ? -6.010 -13.044 -7.008 1.00 92.25 110 GLU A CA 1
ATOM 881 C C . GLU A 1 110 ? -5.257 -12.969 -5.681 1.00 92.25 110 GLU A C 1
ATOM 883 O O . GLU A 1 110 ? -5.871 -12.897 -4.623 1.00 92.25 110 GLU A O 1
ATOM 888 N N . ARG A 1 111 ? -3.924 -12.907 -5.723 1.00 92.62 111 ARG A N 1
ATOM 889 C CA . ARG A 1 111 ? -3.093 -12.725 -4.526 1.00 92.62 111 ARG A CA 1
ATOM 890 C C . ARG A 1 111 ? -3.294 -11.352 -3.883 1.00 92.62 111 ARG A C 1
ATOM 892 O O . ARG A 1 111 ? -3.250 -11.245 -2.660 1.00 92.62 111 ARG A O 1
ATOM 899 N N . TYR A 1 112 ? -3.534 -10.309 -4.679 1.00 91.50 112 TYR A N 1
ATOM 900 C CA . TYR A 1 112 ? -3.920 -8.992 -4.164 1.00 91.50 112 TYR A CA 1
ATOM 901 C C . TYR A 1 112 ? -5.327 -9.026 -3.572 1.00 91.50 112 TYR A C 1
ATOM 903 O O . TYR A 1 112 ? -5.534 -8.541 -2.462 1.00 91.50 112 TYR A O 1
ATOM 911 N N . LEU A 1 113 ? -6.280 -9.656 -4.260 1.00 92.56 113 LEU A N 1
ATOM 912 C CA . LEU A 1 113 ? -7.654 -9.813 -3.778 1.00 92.56 113 LEU A CA 1
ATOM 913 C C . LEU A 1 113 ? -7.739 -10.667 -2.505 1.00 92.56 113 LEU A C 1
ATOM 915 O O . LEU A 1 113 ? -8.561 -10.397 -1.632 1.00 92.56 113 LEU A O 1
ATOM 919 N N . ASP A 1 114 ? -6.837 -11.630 -2.333 1.00 94.38 114 ASP A N 1
ATOM 920 C CA . ASP A 1 114 ? -6.713 -12.418 -1.111 1.00 94.38 114 ASP A CA 1
ATOM 921 C C . ASP A 1 114 ? -6.405 -11.567 0.122 1.00 94.38 114 ASP A C 1
ATOM 923 O O . ASP A 1 114 ? -6.782 -11.964 1.221 1.00 94.38 114 ASP A O 1
ATOM 927 N N . THR A 1 115 ? -5.779 -10.393 -0.022 1.00 93.50 115 THR A N 1
ATOM 928 C CA . THR A 1 115 ? -5.598 -9.484 1.122 1.00 93.50 115 THR A CA 1
ATOM 929 C C . THR A 1 115 ? -6.940 -8.971 1.637 1.00 93.50 115 THR A C 1
ATOM 931 O O . THR A 1 115 ? -7.147 -8.931 2.845 1.00 93.50 115 THR A O 1
ATOM 934 N N . VAL A 1 116 ? -7.892 -8.691 0.741 1.00 93.62 116 VAL A N 1
ATOM 935 C CA . VAL A 1 116 ? -9.264 -8.307 1.103 1.00 93.62 116 VAL A CA 1
ATOM 936 C C . VAL A 1 116 ? -10.001 -9.497 1.720 1.00 93.62 116 VAL A C 1
ATOM 938 O O . VAL A 1 116 ? -10.593 -9.348 2.787 1.00 93.62 116 VAL A O 1
ATOM 941 N N . ARG A 1 117 ? -9.894 -10.694 1.121 1.00 94.31 117 ARG A N 1
ATOM 942 C CA . ARG A 1 117 ? -10.523 -11.922 1.651 1.00 94.31 117 ARG A CA 1
ATOM 943 C C . ARG A 1 117 ? -10.035 -12.262 3.059 1.00 94.31 117 ARG A C 1
ATOM 945 O O . ARG A 1 117 ? -10.835 -12.559 3.940 1.00 94.31 117 ARG A O 1
ATOM 952 N N . CYS A 1 118 ? -8.725 -12.183 3.292 1.00 95.12 118 CYS A N 1
ATOM 953 C CA . CYS A 1 118 ? -8.123 -12.450 4.601 1.00 95.12 118 CYS A CA 1
ATOM 954 C C . CYS A 1 118 ? -8.570 -11.454 5.681 1.00 95.12 118 CYS A C 1
ATOM 956 O O . CYS A 1 118 ? -8.574 -11.805 6.857 1.00 95.12 118 CYS A O 1
ATOM 958 N N . LEU A 1 119 ? -8.9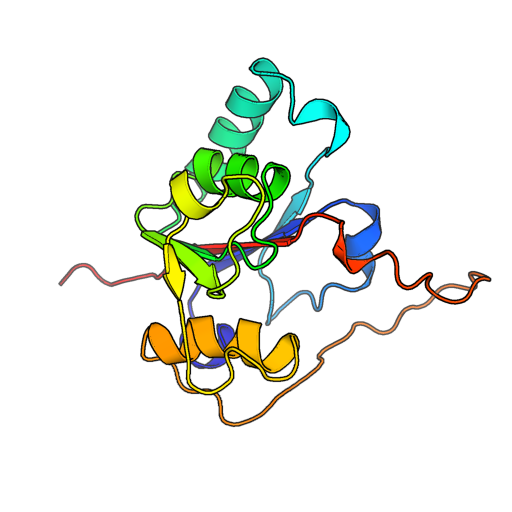37 -10.231 5.291 1.00 92.19 119 LEU A N 1
ATOM 959 C CA . LEU A 1 119 ? -9.465 -9.202 6.190 1.00 92.19 119 LEU A CA 1
ATOM 960 C C . LEU A 1 119 ? -10.994 -9.286 6.360 1.00 92.19 119 LEU A C 1
ATOM 962 O O . LEU A 1 119 ? -11.591 -8.399 6.961 1.00 92.19 119 LEU A O 1
ATOM 966 N N . GLY A 1 120 ? -11.625 -10.354 5.856 1.00 92.50 120 GLY A N 1
ATOM 967 C CA . GLY A 1 120 ? -13.063 -10.605 5.979 1.00 92.50 120 GLY A CA 1
ATOM 968 C C . GLY A 1 120 ? -13.919 -9.950 4.895 1.00 92.50 120 GLY A C 1
ATOM 969 O O . GLY A 1 120 ? -15.142 -10.000 4.986 1.00 92.50 120 GLY A O 1
ATOM 970 N N . GLY A 1 121 ? -13.302 -9.340 3.880 1.00 90.88 121 GLY A N 1
ATOM 971 C CA . GLY A 1 121 ? -14.015 -8.740 2.760 1.00 90.88 121 GLY A CA 1
ATOM 972 C C . GLY A 1 121 ? -14.445 -9.757 1.701 1.00 90.88 121 GLY A C 1
ATOM 973 O O . GLY A 1 121 ? -13.841 -10.817 1.525 1.00 90.88 121 GLY A O 1
ATOM 974 N N . ILE A 1 122 ? -15.483 -9.395 0.957 1.00 91.44 122 ILE A N 1
ATOM 975 C CA . ILE A 1 122 ? -16.064 -10.171 -0.136 1.00 91.44 122 ILE A CA 1
ATOM 976 C C . ILE A 1 122 ? -15.409 -9.759 -1.461 1.00 91.44 122 ILE A C 1
ATOM 978 O O . ILE A 1 122 ? -15.116 -8.583 -1.693 1.00 91.44 122 ILE A O 1
ATOM 982 N N . VAL A 1 123 ? -15.153 -10.736 -2.332 1.00 91.25 123 VAL A N 1
ATOM 983 C CA . VAL A 1 123 ? -14.614 -10.523 -3.680 1.00 91.25 123 VAL A CA 1
ATOM 984 C C . VAL A 1 123 ? -15.385 -11.415 -4.649 1.00 91.25 123 VAL A C 1
ATOM 986 O O . VAL A 1 123 ? -15.014 -12.575 -4.837 1.00 91.25 123 VAL A O 1
ATOM 989 N N . ASP A 1 124 ? -16.444 -10.864 -5.242 1.00 85.38 124 ASP A N 1
ATOM 990 C CA . ASP A 1 124 ? -17.362 -11.605 -6.121 1.00 85.38 124 ASP A CA 1
ATOM 991 C C . ASP A 1 124 ? -16.992 -11.492 -7.604 1.00 85.38 124 ASP A C 1
ATOM 993 O O . ASP A 1 124 ? -17.154 -12.445 -8.366 1.00 85.38 124 ASP A O 1
ATOM 997 N N . ALA A 1 125 ? -16.463 -10.337 -8.018 1.00 83.19 125 ALA A N 1
ATOM 998 C CA . ALA A 1 125 ? -16.072 -10.064 -9.395 1.00 83.19 125 ALA A CA 1
ATOM 999 C C . ALA A 1 125 ? -14.740 -9.307 -9.464 1.00 83.19 125 ALA A C 1
ATOM 1001 O O . ALA A 1 125 ? -14.391 -8.517 -8.582 1.00 83.19 125 ALA A O 1
ATOM 1002 N N . VAL A 1 126 ? -13.993 -9.553 -10.540 1.00 83.31 126 VAL A N 1
ATOM 1003 C CA . VAL A 1 126 ? -12.766 -8.820 -10.859 1.00 83.31 126 VAL A CA 1
ATOM 1004 C C . VAL A 1 126 ? -13.087 -7.796 -11.937 1.00 83.31 126 VAL A C 1
ATOM 1006 O O . VAL A 1 126 ? -13.355 -8.155 -13.082 1.00 83.31 126 VAL A O 1
ATOM 1009 N N . GLU A 1 127 ? -13.036 -6.519 -11.570 1.00 83.50 127 GLU A N 1
ATOM 1010 C CA . GLU A 1 127 ? -13.239 -5.400 -12.487 1.00 83.50 127 GLU A CA 1
ATOM 1011 C C . GLU A 1 127 ? -11.936 -4.628 -12.713 1.00 83.50 127 GLU A C 1
ATOM 1013 O O . GLU A 1 127 ? -11.144 -4.420 -11.790 1.00 83.50 127 GLU A O 1
ATOM 1018 N N . PHE A 1 128 ? -11.741 -4.154 -13.946 1.00 82.19 128 PHE A N 1
ATOM 1019 C CA . PHE A 1 128 ? -10.621 -3.293 -14.334 1.00 82.19 128 PHE A CA 1
ATOM 1020 C C . PHE A 1 128 ? -11.155 -1.948 -14.828 1.00 82.19 128 PHE A C 1
ATOM 1022 O O . PHE A 1 128 ? -11.278 -1.747 -16.038 1.00 82.19 128 PHE A O 1
ATOM 1029 N N . PRO A 1 129 ? -11.487 -1.017 -13.919 1.00 80.75 129 PRO A N 1
ATOM 1030 C CA . PRO A 1 129 ? -12.000 0.301 -14.279 1.00 80.75 129 PRO A CA 1
ATOM 1031 C C . PRO A 1 129 ? -10.869 1.209 -14.785 1.00 80.75 129 PRO A C 1
ATOM 1033 O O . PRO A 1 129 ? -10.519 2.212 -14.172 1.00 80.75 129 PRO A O 1
ATOM 1036 N N . LEU A 1 130 ? -10.229 0.825 -15.888 1.00 80.56 130 LEU A N 1
ATOM 1037 C CA . LEU A 1 130 ? -9.121 1.578 -16.460 1.00 80.56 130 LEU A CA 1
ATOM 1038 C C . LEU A 1 130 ? -9.645 2.851 -17.139 1.00 80.56 130 LEU A C 1
ATOM 1040 O O . LEU A 1 130 ? -10.631 2.788 -17.880 1.00 80.56 130 LEU A O 1
ATOM 1044 N N . PRO A 1 131 ? -8.990 4.005 -16.932 1.00 80.00 131 PRO A N 1
ATOM 1045 C CA . PRO A 1 131 ? -9.361 5.225 -17.630 1.00 80.00 131 PRO A CA 1
ATOM 1046 C C . PRO A 1 131 ? -9.079 5.094 -19.133 1.00 80.00 131 PRO A C 1
ATOM 1048 O O . PRO A 1 131 ? -8.141 4.417 -19.561 1.00 80.00 131 PRO A O 1
ATOM 1051 N N . ILE A 1 132 ? -9.871 5.790 -19.951 1.00 74.62 132 ILE A N 1
ATOM 1052 C CA . ILE A 1 132 ? -9.600 5.905 -21.386 1.00 74.62 132 ILE A CA 1
ATOM 1053 C C . ILE A 1 132 ? -8.338 6.759 -21.557 1.00 74.62 132 ILE A C 1
ATOM 1055 O O . ILE A 1 132 ? -8.349 7.964 -21.307 1.00 74.62 132 ILE A O 1
ATOM 1059 N N . LEU A 1 133 ? -7.241 6.139 -21.994 1.00 73.62 133 LEU A N 1
ATOM 1060 C CA . LEU A 1 133 ? -5.975 6.831 -22.234 1.00 73.62 133 LEU A CA 1
ATOM 1061 C C . LEU A 1 133 ? -6.042 7.599 -23.563 1.00 73.62 133 LEU A C 1
ATOM 1063 O O . LEU A 1 133 ? -5.792 7.049 -24.635 1.00 73.62 133 LEU A O 1
ATOM 1067 N N . THR A 1 134 ? -6.379 8.888 -23.521 1.00 58.78 134 THR A N 1
ATOM 1068 C CA . THR A 1 134 ? -6.358 9.752 -24.710 1.00 58.78 134 THR A CA 1
ATOM 1069 C C . THR A 1 134 ? -4.954 10.327 -24.929 1.00 58.78 134 THR A C 1
ATOM 1071 O O . THR A 1 134 ? -4.661 11.448 -24.518 1.00 58.78 134 THR A O 1
ATOM 1074 N N . GLY A 1 135 ? -4.062 9.565 -25.569 1.00 53.19 135 GLY A N 1
ATOM 1075 C CA . GLY A 1 135 ? -2.730 10.048 -25.949 1.00 53.19 135 GLY A CA 1
ATOM 1076 C C . GLY A 1 135 ? -2.006 9.125 -26.931 1.00 53.19 135 GLY A C 1
ATOM 1077 O O . GLY A 1 135 ? -1.856 7.935 -26.675 1.00 53.19 135 GLY A O 1
ATOM 1078 N N . LYS A 1 136 ? -1.533 9.675 -28.061 1.00 52.72 136 LYS A N 1
ATOM 1079 C CA . LYS A 1 136 ? -0.591 8.995 -28.967 1.00 52.72 136 LYS A CA 1
ATOM 1080 C C . LYS A 1 136 ? 0.757 8.844 -28.252 1.00 52.72 136 LYS A C 1
ATOM 1082 O O . LYS A 1 136 ? 1.438 9.840 -28.032 1.00 52.72 136 LYS A O 1
ATOM 1087 N N . GLY A 1 137 ? 1.145 7.613 -27.936 1.00 44.78 137 GLY A N 1
ATOM 1088 C CA . GLY A 1 137 ? 2.446 7.278 -27.363 1.00 44.78 137 GLY A CA 1
ATOM 1089 C C . GLY A 1 137 ? 2.842 5.857 -27.743 1.00 44.78 137 GLY A C 1
ATOM 1090 O O . GLY A 1 137 ? 2.271 4.890 -27.260 1.00 44.78 137 GLY A O 1
ATOM 1091 N N . THR A 1 138 ? 3.790 5.766 -28.668 1.00 39.44 138 THR A N 1
ATOM 1092 C CA . THR A 1 138 ? 4.551 4.578 -29.067 1.00 39.44 138 THR A CA 1
ATOM 1093 C C . THR A 1 138 ? 5.110 3.795 -27.881 1.00 39.44 138 THR A C 1
ATOM 1095 O O . THR A 1 138 ? 5.701 4.390 -26.984 1.00 39.44 138 THR A O 1
ATOM 1098 N N . GLY A 1 139 ? 5.055 2.466 -27.981 1.00 40.44 139 GLY A N 1
ATOM 1099 C CA . GLY A 1 139 ? 5.900 1.554 -27.213 1.00 40.44 139 GLY A CA 1
ATOM 1100 C C . GLY A 1 139 ? 5.100 0.620 -26.320 1.00 40.44 139 GLY A C 1
ATOM 1101 O O . GLY A 1 139 ? 4.522 1.040 -25.325 1.00 40.44 139 GLY A O 1
ATOM 1102 N N . ILE A 1 140 ? 5.088 -0.655 -26.700 1.00 42.66 140 ILE A N 1
ATOM 1103 C CA . ILE A 1 140 ? 4.634 -1.779 -25.883 1.00 42.66 140 ILE A CA 1
ATOM 1104 C C . ILE A 1 140 ? 5.196 -1.628 -24.467 1.00 42.66 140 ILE A C 1
ATOM 1106 O O . ILE A 1 140 ? 6.396 -1.455 -24.277 1.00 42.66 140 ILE A O 1
ATOM 1110 N N . MET A 1 141 ? 4.278 -1.653 -23.504 1.00 40.28 141 MET A N 1
ATOM 1111 C CA . MET A 1 141 ? 4.525 -1.614 -22.072 1.00 40.28 141 MET A CA 1
ATOM 1112 C C . MET A 1 141 ? 5.477 -2.747 -21.700 1.00 40.28 141 MET A C 1
ATOM 1114 O O . MET A 1 141 ? 5.086 -3.912 -21.633 1.00 40.28 141 MET A O 1
ATOM 1118 N N . ASP A 1 142 ? 6.740 -2.393 -21.495 1.00 36.78 142 ASP A N 1
ATOM 1119 C CA . ASP A 1 142 ? 7.750 -3.304 -20.995 1.00 36.78 142 ASP A CA 1
ATOM 1120 C C . ASP A 1 142 ? 7.267 -3.938 -19.685 1.00 36.78 142 ASP A C 1
ATOM 1122 O O . ASP A 1 142 ? 6.881 -3.262 -18.735 1.00 36.78 142 ASP A O 1
ATOM 1126 N N . VAL A 1 143 ? 7.331 -5.263 -19.621 1.00 38.00 143 VAL A N 1
ATOM 1127 C CA . VAL A 1 143 ? 6.875 -6.139 -18.525 1.00 38.00 143 VAL A CA 1
ATOM 1128 C C . VAL A 1 143 ? 7.610 -5.875 -17.182 1.00 38.00 143 VAL A C 1
ATOM 1130 O O . VAL A 1 143 ? 7.348 -6.515 -16.167 1.00 38.00 143 VAL A O 1
ATOM 1133 N N . TRP A 1 144 ? 8.479 -4.860 -17.123 1.00 36.09 144 TRP A N 1
ATOM 1134 C CA . TRP A 1 144 ? 9.204 -4.384 -15.938 1.00 36.09 144 TRP A CA 1
ATOM 1135 C C . TRP A 1 144 ? 8.382 -3.475 -14.992 1.00 36.09 144 TRP A C 1
ATOM 1137 O O . TRP A 1 144 ? 8.856 -3.129 -13.905 1.00 36.09 144 TRP A O 1
ATOM 1147 N N . LEU A 1 145 ? 7.136 -3.133 -15.354 1.00 41.09 145 LEU A N 1
ATOM 1148 C CA . LEU A 1 145 ? 6.219 -2.259 -14.592 1.00 41.09 145 LEU A CA 1
ATOM 1149 C C . LEU A 1 145 ? 5.803 -2.797 -13.200 1.00 41.09 145 LEU A C 1
ATOM 1151 O O . LEU A 1 145 ? 5.245 -2.049 -12.404 1.00 41.09 145 LEU A O 1
ATOM 1155 N N . LEU A 1 146 ? 6.108 -4.055 -12.859 1.00 41.19 146 LEU A N 1
ATOM 1156 C CA . LEU A 1 146 ? 5.817 -4.649 -11.539 1.00 41.19 146 LEU A CA 1
ATOM 1157 C C . LEU A 1 146 ? 6.802 -4.231 -10.425 1.00 41.19 146 LEU A C 1
ATOM 1159 O O . LEU A 1 146 ? 6.645 -4.634 -9.275 1.00 41.19 146 LEU A O 1
ATOM 1163 N N . THR A 1 147 ? 7.825 -3.431 -10.739 1.00 45.53 147 THR A N 1
ATOM 1164 C CA . THR A 1 147 ? 8.818 -2.955 -9.752 1.00 45.53 147 THR A CA 1
ATOM 1165 C C . THR A 1 147 ? 8.585 -1.523 -9.273 1.00 45.53 147 THR A C 1
ATOM 1167 O O . THR A 1 147 ? 9.329 -1.024 -8.420 1.00 45.53 147 THR A O 1
ATOM 1170 N N . ASP A 1 148 ? 7.541 -0.864 -9.771 1.00 52.66 148 ASP A N 1
ATOM 1171 C CA . ASP A 1 148 ? 7.248 0.521 -9.442 1.00 52.66 148 ASP A CA 1
ATOM 1172 C C . ASP A 1 148 ? 6.124 0.643 -8.412 1.00 52.66 148 ASP A C 1
ATOM 1174 O O . ASP A 1 148 ? 5.158 -0.110 -8.395 1.00 52.66 148 ASP A O 1
ATOM 1178 N N . LEU A 1 149 ? 6.340 1.561 -7.473 1.00 55.94 149 LEU A N 1
ATOM 1179 C CA . LEU A 1 149 ? 5.672 1.607 -6.177 1.00 55.94 149 LEU A CA 1
ATOM 1180 C C . LEU A 1 149 ? 4.152 1.637 -6.260 1.00 55.94 149 LEU A C 1
ATOM 1182 O O . LEU A 1 149 ? 3.583 2.576 -6.815 1.00 55.94 149 LEU A O 1
ATOM 1186 N N . SER A 1 150 ? 3.522 0.658 -5.613 1.00 59.59 150 SER A N 1
ATOM 1187 C CA . SER A 1 150 ? 2.088 0.637 -5.351 1.00 59.59 150 SER A CA 1
ATOM 1188 C C . SER A 1 150 ? 1.843 0.309 -3.884 1.00 59.59 150 SER A C 1
ATOM 1190 O O . SER A 1 150 ? 1.996 -0.837 -3.456 1.00 59.59 150 SER A O 1
ATOM 1192 N N . VAL A 1 151 ? 1.457 1.321 -3.112 1.00 61.44 151 VAL A N 1
ATOM 1193 C CA . VAL A 1 151 ? 0.941 1.132 -1.756 1.00 61.44 151 VAL A CA 1
ATOM 1194 C C . VAL A 1 151 ? -0.446 1.742 -1.712 1.00 61.44 151 VAL A C 1
ATOM 1196 O O . VAL A 1 151 ? -0.622 2.918 -2.031 1.00 61.44 151 VAL A O 1
ATOM 1199 N N . ILE A 1 152 ? -1.430 0.937 -1.330 1.00 69.12 152 ILE A N 1
ATOM 1200 C CA . ILE A 1 152 ? -2.788 1.417 -1.105 1.00 69.12 152 ILE A CA 1
ATOM 1201 C C . ILE A 1 152 ? -2.893 1.725 0.375 1.00 69.12 152 ILE A C 1
ATOM 1203 O O . ILE A 1 152 ? -2.620 0.869 1.213 1.00 69.12 152 ILE A O 1
ATOM 1207 N N . ILE A 1 153 ? -3.281 2.943 0.705 1.00 66.56 153 ILE A N 1
ATOM 1208 C CA . ILE A 1 153 ? -3.462 3.356 2.085 1.00 66.56 153 ILE A CA 1
ATOM 1209 C C . ILE A 1 153 ? -4.916 3.758 2.267 1.00 66.56 153 ILE A C 1
ATOM 1211 O O . ILE A 1 153 ? -5.514 4.426 1.423 1.00 66.56 153 ILE A O 1
ATOM 1215 N N . TRP A 1 154 ? -5.514 3.287 3.348 1.00 66.69 154 TRP A N 1
ATOM 1216 C CA . TRP A 1 154 ? -6.949 3.309 3.521 1.00 66.69 154 TRP A CA 1
ATOM 1217 C C . TRP A 1 154 ? -7.327 3.712 4.948 1.00 66.69 154 TRP A C 1
ATOM 1219 O O . TRP A 1 154 ? -6.743 3.268 5.937 1.00 66.69 154 TRP A O 1
ATOM 1229 N N . ARG A 1 155 ? -8.315 4.603 5.042 1.00 59.03 155 ARG A N 1
ATOM 1230 C CA . ARG A 1 155 ? -8.998 4.959 6.283 1.00 59.03 155 ARG A CA 1
ATOM 1231 C C . ARG A 1 155 ? -10.407 4.368 6.303 1.00 59.03 155 ARG A C 1
ATOM 1233 O O . ARG A 1 155 ? -11.231 4.688 5.439 1.00 59.03 155 ARG A O 1
ATOM 1240 N N . TRP A 1 156 ? -10.670 3.531 7.297 1.00 58.69 156 TRP A N 1
ATOM 1241 C CA . TRP A 1 156 ? -11.983 3.006 7.634 1.00 58.69 156 TRP A CA 1
ATOM 1242 C C . TRP A 1 156 ? -12.664 4.009 8.578 1.00 58.69 156 TRP A C 1
ATOM 1244 O O . TRP A 1 156 ? -12.260 4.173 9.727 1.00 58.69 156 TRP A O 1
ATOM 1254 N N . PHE A 1 157 ? -13.737 4.674 8.141 1.00 50.66 157 PHE A N 1
ATOM 1255 C CA . PHE A 1 157 ? -14.580 5.437 9.067 1.00 50.66 157 PHE A CA 1
ATOM 1256 C C . PHE A 1 157 ? -15.352 4.453 9.948 1.00 50.66 157 PHE A C 1
ATOM 1258 O O . PHE A 1 157 ? -16.468 4.051 9.638 1.00 50.66 157 PHE A O 1
ATOM 1265 N N . ARG A 1 158 ? -14.728 3.996 11.035 1.00 47.56 158 ARG A N 1
ATOM 1266 C CA . ARG A 1 158 ? -15.430 3.236 12.062 1.00 47.56 158 ARG A CA 1
ATOM 1267 C C . ARG A 1 158 ? -16.047 4.327 12.909 1.00 47.56 158 ARG A C 1
ATOM 1269 O O . ARG A 1 158 ? -15.316 5.108 13.522 1.00 47.56 158 ARG A O 1
ATOM 1276 N N . GLU A 1 159 ? -17.372 4.421 12.911 1.00 39.81 159 GLU A N 1
ATOM 1277 C CA . GLU A 1 159 ? -18.038 5.024 14.056 1.00 39.81 159 GLU A CA 1
ATOM 1278 C C . GLU A 1 159 ? -17.459 4.309 15.278 1.00 39.81 159 GLU A C 1
ATOM 1280 O O . GLU A 1 159 ? -17.540 3.084 15.397 1.00 39.81 159 GLU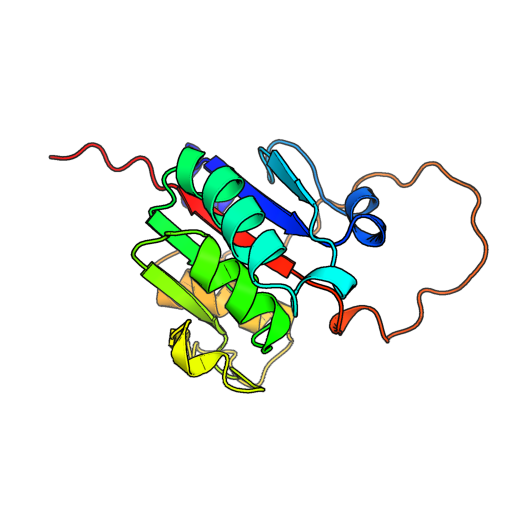 A O 1
ATOM 1285 N N . ARG A 1 160 ? -16.723 5.052 16.108 1.00 37.31 160 ARG A N 1
ATOM 1286 C CA . ARG A 1 160 ? -16.308 4.553 17.412 1.00 37.31 160 ARG A CA 1
ATOM 1287 C C . ARG A 1 160 ? -17.601 4.373 18.204 1.00 37.31 160 ARG A C 1
ATOM 1289 O O . ARG A 1 160 ? -18.121 5.358 18.719 1.00 37.31 160 ARG A O 1
ATOM 1296 N N . ALA A 1 161 ? -18.138 3.157 18.193 1.00 33.91 161 ALA A N 1
ATOM 1297 C CA . ALA A 1 161 ? -19.096 2.695 19.187 1.00 33.91 161 ALA A CA 1
ATOM 1298 C C . ALA A 1 161 ? -18.363 2.442 20.509 1.00 33.91 161 ALA A C 1
ATOM 1300 O O . ALA A 1 161 ? -17.211 1.946 20.451 1.00 33.91 161 ALA A O 1
#

Secondary structure (DSSP, 8-state):
-HHHH-TT-EEEEEE-GGGGGGS--TTT-SEEEE--TTTTT-HHHHHHHHHHHHTT--SEEEESS-SHHHHHHHHHT--SEEEEES---TTGGGTSEEE--TTTTS-HHHHHHHHHHHTT------------------S---GGGGGS-EEEEEE------

InterPro domains:
  IPR002201 Glycosyl transferase, family 9 [PF01075] (46-116)
  IPR051199 Lipopolysaccharide/Lipooligosaccharide Heptosyltransferase [PTHR30160] (1-120)

Foldseek 3Di:
DVCVQAVPKAKEKEFAPVCVQFDLDPPVHPYYHHDDLVCLVPPVVLVVLLVVLVVVAFQEKEQALLAPSQLSNLQSNPHPAAAYAQPRDHCSCVRHPHQDAPQSVHDSQVSRVRVCVSVVHDDDDDDRSTDDDPDDDDDDDDPPVSNTGIMMTMHHPDPPD

pLDDT: mean 83.85, std 17.06, range [33.91, 97.44]